Protein AF-A0A7S3ML96-F1 (afdb_monomer_lite)

Structure (mmCIF, N/CA/C/O backbone):
data_AF-A0A7S3ML96-F1
#
_entry.id   AF-A0A7S3ML96-F1
#
loop_
_atom_site.group_PDB
_atom_site.id
_atom_site.type_symbol
_atom_site.label_atom_id
_atom_site.label_alt_id
_atom_site.label_comp_id
_atom_site.label_asym_id
_atom_site.label_entity_id
_atom_site.label_seq_id
_atom_site.pdbx_PDB_ins_code
_atom_site.Cartn_x
_atom_site.Cartn_y
_atom_site.Cartn_z
_atom_site.occupancy
_atom_site.B_iso_or_equiv
_atom_site.auth_seq_id
_atom_site.auth_comp_id
_atom_site.auth_asym_id
_atom_site.auth_atom_id
_atom_site.pdbx_PDB_model_num
ATOM 1 N N . MET A 1 1 ? -3.355 -1.633 -15.445 1.00 69.62 1 MET A N 1
ATOM 2 C CA . MET A 1 1 ? -3.025 -1.873 -14.020 1.00 69.62 1 MET A CA 1
ATOM 3 C C . MET A 1 1 ? -3.759 -3.112 -13.513 1.00 69.62 1 MET A C 1
ATOM 5 O O . MET A 1 1 ? -4.975 -3.171 -13.643 1.00 69.62 1 MET A O 1
ATOM 9 N N . GLN A 1 2 ? -3.043 -4.093 -12.960 1.00 83.31 2 GLN A N 1
ATOM 10 C CA . GLN A 1 2 ? -3.629 -5.288 -12.331 1.00 83.31 2 GLN A CA 1
ATOM 11 C C . GLN A 1 2 ? -3.451 -5.198 -10.813 1.00 83.31 2 GLN A C 1
ATOM 13 O O . GLN A 1 2 ? -2.365 -4.853 -10.350 1.00 83.31 2 GLN A O 1
ATOM 18 N N . LYS A 1 3 ? -4.498 -5.512 -10.042 1.00 85.56 3 LYS A N 1
ATOM 19 C CA . LYS A 1 3 ? -4.462 -5.518 -8.573 1.00 85.56 3 LYS A CA 1
ATOM 20 C C . LYS A 1 3 ? -4.896 -6.874 -8.037 1.00 85.56 3 LYS A C 1
ATOM 22 O O . LYS A 1 3 ? -5.903 -7.418 -8.481 1.00 85.56 3 LYS A O 1
ATOM 27 N N . ILE A 1 4 ? -4.138 -7.400 -7.085 1.00 88.69 4 ILE A N 1
ATOM 28 C CA . ILE A 1 4 ? -4.460 -8.618 -6.345 1.00 88.69 4 ILE A CA 1
ATOM 29 C C . ILE A 1 4 ? -4.632 -8.224 -4.885 1.00 88.69 4 ILE A C 1
ATOM 31 O O . ILE A 1 4 ? -3.786 -7.527 -4.328 1.00 88.69 4 ILE A O 1
ATOM 35 N N . PHE A 1 5 ? -5.720 -8.678 -4.272 1.00 89.75 5 PHE A N 1
ATOM 36 C CA . PHE A 1 5 ? -6.047 -8.384 -2.885 1.00 89.75 5 PHE A CA 1
ATOM 37 C C . PHE A 1 5 ? -6.112 -9.681 -2.095 1.00 89.75 5 PHE A C 1
ATOM 39 O O . PHE A 1 5 ? -6.708 -10.661 -2.541 1.00 89.75 5 PHE A O 1
ATOM 46 N N . LEU A 1 6 ? -5.522 -9.669 -0.909 1.00 90.44 6 LEU A N 1
ATOM 47 C CA . LEU A 1 6 ? -5.611 -10.757 0.045 1.00 90.44 6 LEU A CA 1
ATOM 48 C C . LEU A 1 6 ? -5.991 -10.178 1.400 1.00 90.44 6 LEU A C 1
ATOM 50 O O . LEU A 1 6 ? -5.295 -9.316 1.934 1.00 90.44 6 LEU A O 1
ATOM 54 N N . VAL A 1 7 ? -7.079 -10.680 1.972 1.00 90.44 7 VAL A N 1
ATOM 55 C CA . VAL A 1 7 ? -7.490 -10.344 3.333 1.00 90.44 7 VAL A CA 1
ATOM 56 C C . VAL A 1 7 ? -7.256 -11.560 4.210 1.00 90.44 7 VAL A C 1
ATOM 58 O O . VAL A 1 7 ? -7.684 -12.665 3.890 1.00 90.44 7 VAL A O 1
ATOM 61 N N . THR A 1 8 ? -6.568 -11.356 5.325 1.00 90.62 8 THR A N 1
ATOM 62 C CA . THR A 1 8 ? -6.293 -12.399 6.310 1.00 90.62 8 THR A CA 1
ATOM 63 C C . THR A 1 8 ? -6.677 -11.919 7.702 1.00 90.62 8 THR A C 1
ATOM 65 O O . THR A 1 8 ? -6.533 -10.742 8.044 1.00 90.62 8 TH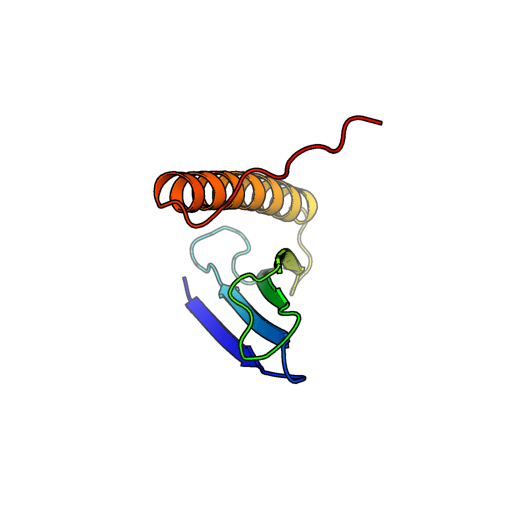R A O 1
ATOM 68 N N . ARG A 1 9 ? -7.159 -12.846 8.532 1.00 87.50 9 ARG A N 1
ATOM 69 C CA . ARG A 1 9 ? -7.458 -12.599 9.946 1.00 87.50 9 ARG A CA 1
ATOM 70 C C . ARG A 1 9 ? -6.569 -13.498 10.803 1.00 87.50 9 ARG A C 1
ATOM 72 O O . ARG A 1 9 ? -7.009 -14.559 11.230 1.00 87.50 9 ARG A O 1
ATOM 79 N N . PRO A 1 10 ? -5.295 -13.121 11.019 1.00 85.31 10 PRO A N 1
ATOM 80 C CA . PRO A 1 10 ? -4.340 -13.995 11.695 1.00 85.31 10 PRO A CA 1
ATOM 81 C C . PRO A 1 10 ? -4.689 -14.247 13.167 1.00 85.31 10 PRO A C 1
ATOM 83 O O . PRO A 1 10 ? -4.296 -15.276 13.706 1.00 85.31 10 PRO A O 1
ATOM 86 N N . LYS A 1 11 ? -5.377 -13.306 13.833 1.00 86.50 11 LYS A N 1
ATOM 87 C CA . LYS A 1 11 ? -5.815 -13.401 15.236 1.00 86.50 11 LYS A CA 1
ATOM 88 C C . LYS A 1 11 ? -7.110 -12.597 15.454 1.00 86.50 11 LYS A C 1
ATOM 90 O O . LYS A 1 11 ? -7.365 -11.667 14.681 1.00 86.50 11 LYS A O 1
ATOM 95 N N . PRO A 1 12 ? -7.893 -12.882 16.512 1.00 84.88 12 PRO A N 1
ATOM 96 C CA . PRO A 1 12 ? -8.963 -11.989 16.966 1.00 84.88 12 PRO A CA 1
ATOM 97 C C . PRO A 1 12 ? -8.440 -10.560 17.174 1.00 84.88 12 PRO A C 1
ATOM 99 O O . PRO A 1 12 ? -7.284 -10.372 17.557 1.00 84.88 12 PRO A O 1
ATOM 102 N N . GLY A 1 13 ? -9.248 -9.549 16.847 1.00 86.00 13 GLY A N 1
ATOM 103 C CA . GLY A 1 13 ? -8.823 -8.144 16.893 1.00 86.00 13 GLY A CA 1
ATOM 104 C C . GLY A 1 13 ? -7.735 -7.714 15.889 1.00 86.00 13 GLY A C 1
ATOM 105 O O . GLY A 1 13 ? -7.331 -6.554 15.918 1.00 86.00 13 GLY A O 1
ATOM 106 N N . LYS A 1 14 ? -7.256 -8.582 14.982 1.00 91.31 14 LYS A N 1
ATOM 107 C CA . LYS A 1 14 ? -6.286 -8.210 13.935 1.00 91.31 14 LYS A CA 1
ATOM 108 C C . LYS A 1 14 ? -6.763 -8.618 12.544 1.00 91.31 14 LYS A C 1
ATOM 110 O O . LYS A 1 14 ? -6.845 -9.805 12.235 1.00 91.31 14 LYS A O 1
ATOM 115 N N . LEU A 1 15 ? -6.983 -7.628 11.684 1.00 92.56 15 LEU A N 1
ATOM 116 C CA . LEU A 1 15 ? -7.221 -7.814 10.252 1.00 92.56 15 LEU A CA 1
ATOM 117 C C . LEU A 1 15 ? -6.001 -7.315 9.478 1.00 92.56 15 LEU A C 1
ATOM 119 O O . LEU A 1 15 ? -5.480 -6.237 9.764 1.00 92.56 15 LEU A O 1
ATOM 123 N N . VAL A 1 16 ? -5.536 -8.095 8.509 1.00 94.38 16 VAL A N 1
ATOM 124 C CA . VAL A 1 16 ? -4.446 -7.706 7.614 1.00 94.38 16 VAL A CA 1
ATOM 125 C C . VAL A 1 16 ? -4.949 -7.794 6.186 1.00 94.38 16 VAL A C 1
ATOM 127 O O . VAL A 1 16 ? -5.333 -8.864 5.721 1.00 94.38 16 VAL A O 1
ATOM 130 N N . TRP A 1 17 ? -4.924 -6.666 5.497 1.00 94.88 17 TRP A N 1
ATOM 131 C CA . TRP A 1 17 ? -5.219 -6.563 4.082 1.00 94.88 17 TRP A CA 1
ATOM 132 C C . TRP A 1 17 ? -3.913 -6.293 3.344 1.00 94.88 17 TRP A C 1
ATOM 134 O O . TRP A 1 17 ? -3.238 -5.302 3.603 1.00 94.88 17 TRP A O 1
ATOM 144 N N . THR A 1 18 ? -3.561 -7.164 2.407 1.00 94.44 18 THR A N 1
ATOM 145 C CA . THR A 1 18 ? -2.415 -6.999 1.513 1.00 94.44 18 THR A CA 1
ATOM 146 C C . THR A 1 18 ? -2.911 -6.763 0.094 1.00 94.44 18 THR A C 1
ATOM 148 O O . THR A 1 18 ? -3.794 -7.469 -0.390 1.00 94.44 18 THR A O 1
ATOM 151 N N . MET A 1 19 ? -2.345 -5.769 -0.578 1.00 94.50 19 MET A N 1
ATOM 152 C CA . MET A 1 19 ? -2.580 -5.491 -1.985 1.00 94.50 19 MET A CA 1
ATOM 153 C C . MET A 1 19 ? -1.256 -5.560 -2.738 1.00 94.50 19 MET A C 1
ATOM 155 O O . MET A 1 19 ? -0.262 -4.971 -2.320 1.00 94.50 19 MET A O 1
ATOM 159 N N . VAL A 1 20 ? -1.262 -6.267 -3.863 1.00 94.50 20 VAL A N 1
ATOM 160 C CA . VAL A 1 20 ? -0.164 -6.264 -4.827 1.00 94.50 20 VAL A CA 1
ATOM 161 C C . VAL A 1 20 ? -0.663 -5.610 -6.105 1.00 94.50 20 VAL A C 1
ATOM 163 O O . VAL A 1 20 ? -1.630 -6.085 -6.702 1.00 94.50 20 VAL A O 1
ATOM 166 N N . SER A 1 21 ? -0.021 -4.519 -6.516 1.00 92.44 21 SER A N 1
ATOM 167 C CA . SER A 1 21 ? -0.363 -3.787 -7.738 1.00 92.44 21 SER A CA 1
ATOM 168 C C . SER A 1 21 ? 0.759 -3.888 -8.767 1.00 92.44 21 SER A C 1
ATOM 170 O O . SER A 1 21 ? 1.930 -3.672 -8.450 1.00 92.44 21 SER A O 1
ATOM 172 N N . LYS A 1 22 ? 0.379 -4.185 -10.013 1.00 91.94 22 LYS A N 1
ATOM 173 C CA . LYS A 1 22 ? 1.258 -4.233 -11.187 1.00 91.94 22 LYS A CA 1
ATOM 174 C C . LYS A 1 22 ? 0.847 -3.167 -12.196 1.00 91.94 22 LYS A C 1
ATOM 176 O O . LYS A 1 22 ? -0.338 -3.048 -12.539 1.00 91.94 22 LYS A O 1
ATOM 181 N N . VAL A 1 23 ? 1.827 -2.419 -12.688 1.00 87.06 23 VAL A N 1
ATOM 182 C CA . VAL A 1 23 ? 1.645 -1.326 -13.649 1.00 87.06 23 VAL A CA 1
ATOM 183 C C . VAL A 1 23 ? 2.460 -1.675 -14.886 1.00 87.06 23 VAL A C 1
ATOM 185 O O . VAL A 1 23 ? 3.677 -1.712 -14.816 1.00 87.06 23 VAL A O 1
ATOM 188 N N . PHE A 1 24 ? 1.798 -2.005 -15.993 1.00 87.56 24 PHE A N 1
ATOM 189 C CA . PHE A 1 24 ? 2.466 -2.521 -17.199 1.00 87.56 24 PHE A CA 1
ATOM 190 C C . PHE A 1 24 ? 2.727 -1.435 -18.251 1.00 87.56 24 PHE A C 1
ATOM 192 O O . PHE A 1 24 ? 3.511 -1.632 -19.168 1.00 87.56 24 PHE A O 1
ATOM 199 N N . ASP A 1 25 ? 2.070 -0.290 -18.108 1.00 89.44 25 ASP A N 1
ATOM 200 C CA . ASP A 1 25 ? 2.047 0.855 -19.018 1.00 89.44 25 ASP A CA 1
ATOM 201 C C . ASP A 1 25 ? 3.111 1.917 -18.688 1.00 89.44 25 ASP A C 1
ATOM 203 O O . ASP A 1 25 ? 3.033 3.054 -19.144 1.00 89.44 25 ASP A O 1
ATOM 207 N N . VAL A 1 26 ? 4.129 1.545 -17.909 1.00 88.25 26 VAL A N 1
ATOM 208 C CA . VAL A 1 26 ? 5.233 2.424 -17.504 1.00 88.25 26 VAL A CA 1
ATOM 209 C C . VAL A 1 26 ? 6.583 1.790 -17.842 1.00 88.25 26 VAL A C 1
ATOM 211 O O . VAL A 1 26 ? 6.693 0.560 -17.893 1.00 88.25 26 VAL A O 1
ATOM 214 N N . PRO A 1 27 ? 7.644 2.595 -18.038 1.00 89.69 27 PRO A N 1
ATOM 215 C CA . PRO A 1 27 ? 8.995 2.066 -18.162 1.00 89.69 27 PRO A CA 1
ATOM 216 C C . PRO A 1 27 ? 9.330 1.150 -16.984 1.00 89.69 27 PRO A C 1
ATOM 218 O O . PRO A 1 27 ? 9.101 1.510 -15.829 1.00 89.69 27 PRO A O 1
ATOM 221 N N . TYR A 1 28 ? 9.890 -0.023 -17.283 1.00 91.56 28 TYR A N 1
ATOM 222 C CA . TYR A 1 28 ? 10.231 -1.042 -16.286 1.00 91.56 28 TYR A CA 1
ATOM 223 C C . TYR A 1 28 ? 9.028 -1.600 -15.504 1.00 91.56 28 TYR A C 1
ATOM 225 O O . TYR A 1 28 ? 9.217 -2.152 -14.425 1.00 91.56 28 TYR A O 1
ATOM 233 N N . GLY A 1 29 ? 7.802 -1.496 -16.024 1.00 90.38 29 GLY A N 1
ATOM 234 C CA . GLY A 1 29 ? 6.590 -1.972 -15.344 1.00 90.38 29 GLY A CA 1
ATOM 235 C C . GLY A 1 29 ? 6.571 -3.470 -14.995 1.00 90.38 29 GLY A C 1
ATOM 236 O O . GLY A 1 29 ? 5.890 -3.898 -14.069 1.00 90.38 29 GLY A O 1
ATOM 237 N N . ASP A 1 30 ? 7.366 -4.283 -15.692 1.00 93.44 30 ASP A N 1
ATOM 238 C CA . ASP A 1 30 ? 7.590 -5.704 -15.402 1.00 93.44 30 ASP A CA 1
ATOM 239 C C . ASP A 1 30 ? 8.777 -5.965 -14.447 1.00 93.44 30 ASP A C 1
ATOM 241 O O . ASP A 1 30 ? 9.057 -7.114 -14.100 1.00 93.44 30 ASP A O 1
ATOM 245 N N . HIS A 1 31 ? 9.498 -4.919 -14.031 1.00 94.94 31 HIS A N 1
ATOM 246 C CA . HIS A 1 31 ? 10.652 -5.009 -13.131 1.00 94.94 31 HIS A CA 1
ATOM 247 C C . HIS A 1 31 ? 10.279 -4.803 -11.666 1.00 94.94 31 HIS A C 1
ATOM 249 O O . HIS A 1 31 ? 11.120 -5.056 -10.802 1.00 94.94 31 HIS A O 1
ATOM 255 N N . PHE A 1 32 ? 9.065 -4.347 -11.358 1.00 94.38 32 PHE A N 1
ATOM 256 C CA . PHE A 1 32 ? 8.653 -4.087 -9.985 1.00 94.38 32 PHE A CA 1
ATOM 257 C C . PHE A 1 32 ? 7.158 -4.306 -9.753 1.00 94.38 32 PHE A C 1
ATOM 259 O O . PHE A 1 32 ? 6.346 -4.318 -10.672 1.00 94.38 32 PHE A O 1
ATOM 266 N N . GLU A 1 33 ? 6.807 -4.469 -8.484 1.00 95.25 33 GLU A N 1
ATOM 267 C CA . GLU A 1 33 ? 5.434 -4.559 -7.992 1.00 95.25 33 GLU A CA 1
ATOM 268 C C . GLU A 1 33 ? 5.289 -3.650 -6.770 1.00 95.25 33 GLU A C 1
ATOM 270 O O . GLU A 1 33 ? 6.223 -3.513 -5.973 1.00 95.25 33 GLU A O 1
ATOM 275 N N . HIS A 1 34 ? 4.112 -3.058 -6.587 1.00 93.44 34 HIS A N 1
ATOM 276 C CA . HIS A 1 34 ? 3.783 -2.323 -5.366 1.00 93.4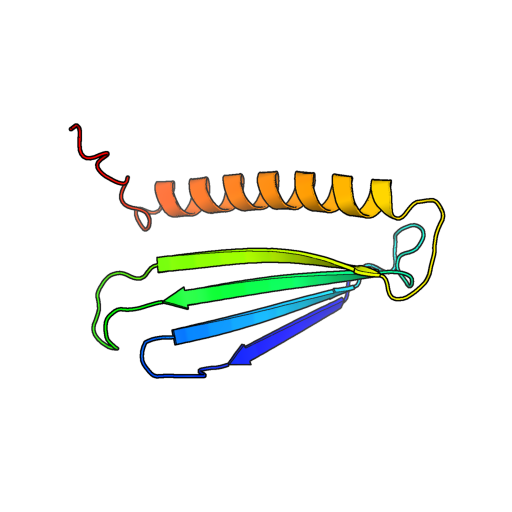4 34 HIS A CA 1
ATOM 277 C C . HIS A 1 34 ? 3.093 -3.249 -4.379 1.00 93.44 34 HIS A C 1
ATOM 279 O O . HIS A 1 34 ? 2.094 -3.882 -4.718 1.00 93.44 34 HIS A O 1
ATOM 285 N N . HIS A 1 35 ? 3.620 -3.314 -3.164 1.00 94.75 35 HIS A N 1
ATOM 286 C CA . HIS A 1 35 ? 3.063 -4.081 -2.064 1.00 94.75 35 HIS A CA 1
ATOM 287 C C . HIS A 1 35 ? 2.569 -3.130 -0.988 1.00 94.75 35 HIS A C 1
ATOM 289 O O . HIS A 1 35 ? 3.357 -2.569 -0.229 1.00 94.75 35 HIS A O 1
ATOM 295 N N . GLU A 1 36 ? 1.256 -3.031 -0.872 1.00 94.62 36 GLU A N 1
ATOM 296 C CA . GLU A 1 36 ? 0.603 -2.240 0.154 1.00 94.62 36 GLU A CA 1
ATOM 297 C C . GLU A 1 36 ? 0.020 -3.175 1.214 1.00 94.62 36 GLU A C 1
ATOM 299 O O . GLU A 1 36 ? -0.567 -4.213 0.906 1.00 94.62 36 GLU A O 1
ATOM 304 N N . THR A 1 37 ? 0.207 -2.848 2.488 1.00 95.19 37 THR A N 1
ATOM 305 C CA . THR A 1 37 ? -0.352 -3.613 3.605 1.00 95.19 37 THR A CA 1
ATOM 306 C C . THR A 1 37 ? -1.058 -2.677 4.568 1.00 95.19 37 THR A C 1
ATOM 308 O O . THR A 1 37 ? -0.477 -1.706 5.045 1.00 95.19 37 THR A O 1
ATOM 311 N N . TRP A 1 38 ? -2.308 -3.007 4.871 1.00 94.94 38 TRP A N 1
ATOM 312 C CA . TRP A 1 38 ? -3.163 -2.329 5.831 1.00 94.94 38 TRP A CA 1
ATOM 313 C C . TRP A 1 38 ? -3.418 -3.280 6.987 1.00 94.94 38 TRP A C 1
ATOM 315 O O . TRP A 1 38 ? -3.922 -4.389 6.811 1.00 94.94 38 TRP A O 1
ATOM 325 N N . VAL A 1 39 ? -3.059 -2.854 8.187 1.00 94.88 39 VAL A N 1
ATOM 326 C CA . VAL A 1 39 ? -3.254 -3.619 9.411 1.00 94.88 39 VAL A CA 1
ATOM 327 C C . VAL A 1 39 ? -4.251 -2.874 10.274 1.00 94.88 39 VAL A C 1
ATOM 329 O O . VAL A 1 39 ? -3.956 -1.785 10.765 1.00 94.88 39 VAL A O 1
ATOM 332 N N . VAL A 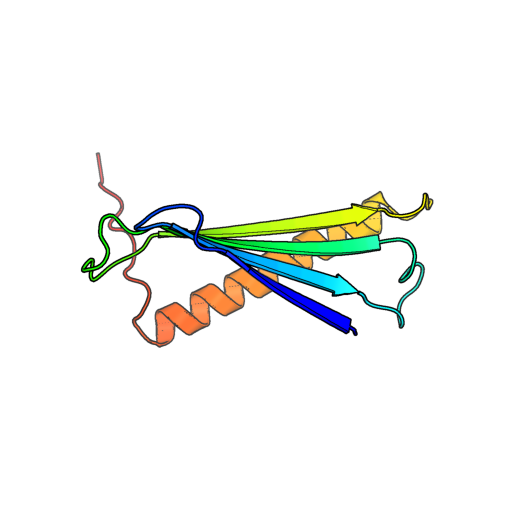1 40 ? -5.414 -3.480 10.481 1.00 92.56 40 VAL A N 1
ATOM 333 C CA . VAL A 1 40 ? -6.411 -3.005 11.438 1.00 92.56 40 VAL A CA 1
ATOM 334 C C . VAL A 1 40 ? -6.196 -3.755 12.743 1.00 92.56 40 VAL A C 1
ATOM 336 O O . VAL A 1 40 ? -6.241 -4.987 12.784 1.00 92.56 40 VAL A O 1
ATOM 339 N N . LEU A 1 41 ? -5.942 -3.003 13.806 1.00 92.31 41 LEU A N 1
ATOM 340 C CA . LEU A 1 41 ? -5.765 -3.498 15.162 1.00 92.31 41 LEU A CA 1
ATOM 341 C C . LEU A 1 41 ? -6.908 -2.978 16.025 1.00 92.31 41 LEU A C 1
ATOM 343 O O . LEU A 1 41 ? -7.144 -1.775 16.103 1.00 92.31 41 LEU A O 1
ATOM 347 N N . SER A 1 42 ? -7.597 -3.888 16.689 1.00 90.19 42 SER A N 1
ATOM 348 C CA . SER A 1 42 ? -8.680 -3.605 17.616 1.00 90.19 42 SER A CA 1
ATOM 349 C C . SER A 1 42 ? -8.371 -4.245 18.964 1.00 90.19 42 SER A C 1
ATOM 351 O O . SER A 1 42 ? -7.795 -5.332 19.015 1.00 90.19 42 SER A O 1
ATOM 353 N N . SER A 1 43 ? -8.754 -3.589 20.059 1.00 84.12 43 SER A N 1
ATOM 354 C CA . SER A 1 43 ? -8.599 -4.149 21.409 1.00 84.12 43 SER A CA 1
ATOM 355 C C . SER A 1 43 ? -9.534 -5.334 21.665 1.00 84.12 43 SER A C 1
ATOM 357 O O . SER A 1 43 ? -9.232 -6.185 22.494 1.00 84.12 43 SER A O 1
ATOM 359 N N . SER A 1 44 ? -10.668 -5.393 20.962 1.00 81.62 44 SER A N 1
ATOM 360 C CA . SER A 1 44 ? -11.637 -6.491 21.012 1.00 81.62 44 SER A CA 1
ATOM 361 C C . SER A 1 44 ? -12.496 -6.522 19.744 1.00 81.62 44 SER A C 1
ATOM 363 O O . SER A 1 44 ? -12.509 -5.570 18.962 1.00 81.62 44 SER A O 1
ATOM 365 N N . ASP A 1 45 ? -13.260 -7.596 19.550 1.00 74.94 45 ASP A N 1
ATOM 366 C CA . ASP A 1 45 ? -14.203 -7.716 18.426 1.00 74.94 45 ASP A CA 1
ATOM 367 C C . ASP A 1 45 ? -15.414 -6.766 18.546 1.00 74.94 45 ASP A C 1
ATOM 369 O O . ASP A 1 45 ? -16.111 -6.526 17.566 1.00 74.94 45 ASP A O 1
ATOM 373 N N . THR A 1 46 ? -15.635 -6.175 19.724 1.00 81.75 46 THR A N 1
ATOM 374 C CA . THR A 1 46 ? -16.703 -5.197 20.000 1.00 81.75 46 THR A CA 1
ATOM 375 C C . THR A 1 46 ? -16.196 -3.760 20.108 1.00 81.75 46 THR A C 1
ATOM 377 O O . THR A 1 46 ? -16.966 -2.855 20.434 1.00 81.75 46 THR A O 1
ATOM 380 N N . ALA A 1 47 ? -14.900 -3.519 19.887 1.00 82.44 47 ALA A N 1
ATOM 381 C CA . ALA A 1 47 ? -14.344 -2.192 20.087 1.00 82.44 47 ALA A CA 1
ATOM 382 C C . ALA A 1 47 ? -14.906 -1.198 19.060 1.00 82.44 47 ALA A C 1
ATOM 384 O O . ALA A 1 47 ? -14.916 -1.443 17.857 1.00 82.44 47 ALA A O 1
ATOM 385 N N . LEU A 1 48 ? -15.303 -0.021 19.545 1.00 84.00 48 LEU A N 1
ATOM 386 C CA . LEU A 1 48 ? -15.818 1.075 18.715 1.00 84.00 48 LEU A CA 1
ATOM 387 C C . LEU A 1 48 ? -14.707 1.882 18.020 1.00 84.00 48 LEU A C 1
ATOM 389 O O . LEU A 1 48 ? -14.986 2.841 17.304 1.00 84.00 48 LEU A O 1
ATOM 393 N N . LYS A 1 49 ? -13.439 1.550 18.282 1.00 84.75 49 LYS A N 1
ATOM 394 C CA . LYS A 1 49 ? -12.262 2.219 17.725 1.00 84.75 49 LYS A CA 1
ATOM 395 C C . LYS A 1 49 ? -11.215 1.183 17.356 1.00 84.75 49 LYS A C 1
ATOM 397 O O . LYS A 1 49 ? -11.046 0.190 18.057 1.00 84.75 49 LYS A O 1
ATOM 402 N N . CYS A 1 50 ? -10.467 1.472 16.302 1.00 88.88 50 CYS A N 1
ATOM 403 C CA . CYS A 1 50 ? -9.330 0.673 15.879 1.00 88.88 50 CYS A CA 1
ATOM 404 C C . CYS A 1 50 ? -8.124 1.570 15.591 1.00 88.88 50 CYS A C 1
ATOM 406 O O . CYS A 1 50 ? -8.247 2.782 15.406 1.00 88.88 50 CYS A O 1
ATOM 408 N N . ILE A 1 51 ? -6.950 0.954 15.564 1.00 89.88 51 ILE A N 1
ATOM 409 C CA . ILE A 1 51 ? -5.729 1.540 15.032 1.00 89.88 51 ILE A CA 1
ATOM 410 C C . ILE A 1 51 ? -5.549 0.969 13.637 1.00 89.88 51 ILE A C 1
ATOM 412 O O . ILE A 1 51 ? -5.493 -0.248 13.461 1.00 89.88 51 ILE A O 1
ATOM 416 N N . LEU A 1 52 ? -5.404 1.850 12.659 1.00 91.06 52 LEU A N 1
ATOM 417 C CA . LEU A 1 52 ? -5.001 1.470 11.321 1.00 91.06 52 LEU A CA 1
ATOM 418 C C . LEU A 1 52 ? -3.518 1.792 11.128 1.00 91.06 52 LEU A C 1
ATOM 420 O O . LEU A 1 52 ? -3.078 2.909 11.394 1.00 91.06 52 LEU A O 1
ATOM 424 N N . ARG A 1 53 ? -2.753 0.815 10.643 1.00 91.38 53 ARG A N 1
ATOM 425 C CA . ARG A 1 53 ? -1.376 1.009 10.182 1.00 91.38 53 ARG A CA 1
ATOM 426 C C . ARG A 1 53 ? -1.291 0.663 8.711 1.00 91.38 53 ARG A C 1
ATOM 428 O O . ARG A 1 53 ? -1.759 -0.399 8.311 1.00 91.38 53 ARG A O 1
ATOM 435 N N . THR A 1 54 ? -0.665 1.530 7.935 1.00 91.81 54 THR A N 1
ATOM 436 C CA . THR A 1 54 ? -0.414 1.304 6.516 1.00 91.81 54 THR A CA 1
ATOM 437 C C . THR A 1 54 ? 1.085 1.245 6.267 1.00 91.81 54 THR A C 1
ATOM 439 O O . THR A 1 54 ? 1.882 1.882 6.959 1.00 91.81 54 THR A O 1
ATOM 442 N N . SER A 1 55 ? 1.480 0.430 5.302 1.00 92.19 55 SER A N 1
ATOM 443 C CA . SER A 1 55 ? 2.853 0.348 4.824 1.00 92.19 55 SER A CA 1
ATOM 444 C C . SER A 1 55 ? 2.834 0.074 3.332 1.00 92.19 55 SER A C 1
ATOM 446 O O . SER A 1 55 ? 2.139 -0.849 2.906 1.00 92.19 55 SER A O 1
ATOM 448 N N . ASP A 1 56 ? 3.628 0.817 2.576 1.00 92.62 56 ASP A N 1
ATOM 449 C CA . ASP A 1 56 ? 3.884 0.556 1.164 1.00 92.62 56 ASP A CA 1
ATOM 450 C C . ASP A 1 56 ? 5.342 0.148 0.954 1.00 92.62 56 ASP A C 1
ATOM 452 O O . ASP A 1 56 ? 6.256 0.611 1.648 1.00 92.62 56 ASP A O 1
ATOM 456 N N . ARG A 1 57 ? 5.554 -0.757 0.003 1.00 93.44 57 ARG A N 1
ATOM 457 C CA . ARG A 1 57 ? 6.874 -1.195 -0.425 1.00 93.44 57 ARG A CA 1
ATOM 458 C C . ARG A 1 57 ? 6.868 -1.507 -1.912 1.00 93.44 57 ARG A C 1
ATOM 460 O O . ARG A 1 57 ? 6.155 -2.393 -2.369 1.00 93.44 57 ARG A O 1
ATOM 467 N N . VAL A 1 58 ? 7.815 -0.919 -2.634 1.00 94.81 58 VAL A N 1
ATOM 468 C CA . VAL A 1 58 ? 8.182 -1.385 -3.975 1.00 94.81 58 VAL A CA 1
ATOM 469 C C . VAL A 1 58 ? 9.036 -2.649 -3.860 1.00 94.81 58 VAL A C 1
ATOM 471 O O . VAL A 1 58 ? 10.089 -2.653 -3.207 1.00 94.81 58 VAL A O 1
ATOM 474 N N . LYS A 1 59 ? 8.611 -3.736 -4.496 1.00 94.88 59 LYS A N 1
ATOM 475 C CA . LYS A 1 59 ? 9.394 -4.964 -4.641 1.00 94.88 59 LYS A CA 1
ATOM 476 C C . LYS A 1 59 ? 9.974 -5.011 -6.049 1.00 94.88 59 LYS A C 1
ATOM 478 O O . LYS A 1 59 ? 9.221 -5.070 -7.011 1.00 94.88 59 LYS A O 1
ATOM 483 N N . MET A 1 60 ? 11.299 -5.021 -6.162 1.00 95.38 60 MET A N 1
ATOM 484 C CA . MET A 1 60 ? 11.962 -5.233 -7.449 1.00 95.38 60 MET A CA 1
ATOM 485 C C . MET A 1 60 ? 11.962 -6.725 -7.777 1.00 95.38 60 MET A C 1
ATOM 487 O O . MET A 1 60 ? 12.360 -7.548 -6.951 1.00 95.38 60 MET A O 1
ATOM 491 N N . LEU A 1 61 ? 11.490 -7.059 -8.971 1.00 94.94 61 LEU A N 1
ATOM 492 C CA . LEU A 1 61 ? 11.533 -8.392 -9.565 1.00 94.94 61 LEU A CA 1
ATOM 493 C C . LEU A 1 61 ? 12.781 -8.581 -10.436 1.00 94.94 61 LEU A C 1
ATOM 495 O O . LEU A 1 61 ? 13.279 -9.696 -10.562 1.00 94.94 61 LEU A O 1
ATOM 499 N N . LYS A 1 62 ? 13.268 -7.492 -11.042 1.00 94.94 62 LYS A N 1
ATOM 500 C CA . LYS A 1 62 ? 14.437 -7.449 -11.929 1.00 94.94 62 LYS A CA 1
ATOM 501 C C . LYS A 1 62 ? 15.287 -6.221 -11.602 1.00 94.94 62 LYS A C 1
ATOM 503 O O . LYS A 1 62 ? 14.770 -5.229 -11.087 1.00 94.94 62 LYS A O 1
ATOM 508 N N . SER A 1 63 ? 16.580 -6.277 -11.912 1.00 93.62 63 SER A N 1
ATOM 509 C CA . SER A 1 63 ? 17.490 -5.142 -11.740 1.00 93.62 63 SER A CA 1
ATOM 510 C C . SER A 1 63 ? 17.245 -4.060 -12.797 1.00 93.62 63 SER A C 1
ATOM 512 O O . SER A 1 63 ? 16.903 -4.346 -13.940 1.00 93.62 63 SER A O 1
ATOM 514 N N . THR A 1 64 ? 17.424 -2.796 -12.420 1.00 93.19 64 THR A N 1
ATOM 515 C CA . THR A 1 64 ? 17.377 -1.650 -13.340 1.00 93.19 64 THR A CA 1
ATOM 516 C C . THR A 1 64 ? 18.188 -0.494 -12.766 1.00 93.19 64 THR A C 1
ATOM 518 O O . THR A 1 64 ? 18.210 -0.284 -11.553 1.00 93.19 64 THR A O 1
ATOM 521 N N . PHE A 1 65 ? 18.815 0.304 -13.634 1.00 93.88 65 PHE A N 1
ATOM 522 C CA . PHE A 1 65 ? 19.523 1.528 -13.239 1.00 93.88 65 PHE A 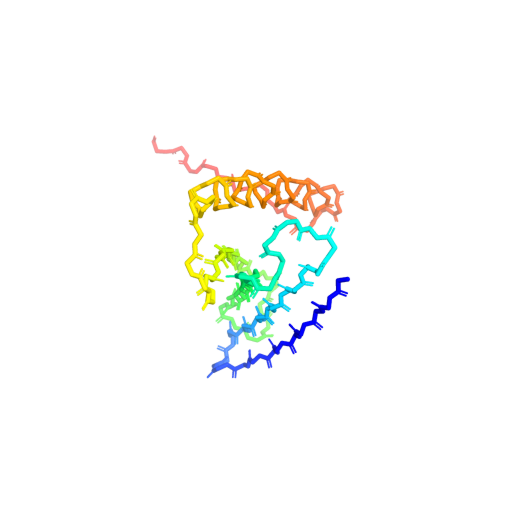CA 1
ATOM 523 C C . PHE A 1 65 ? 18.600 2.572 -12.586 1.00 93.88 65 PHE A C 1
ATOM 525 O O . PHE A 1 65 ? 19.072 3.476 -11.899 1.00 93.88 65 PHE A O 1
ATOM 532 N N . PHE A 1 66 ? 17.282 2.445 -12.767 1.00 93.94 66 PHE A N 1
ATOM 533 C CA . PHE A 1 66 ? 16.288 3.386 -12.253 1.00 93.94 66 PHE A CA 1
ATOM 534 C C . PHE A 1 66 ? 15.668 2.977 -10.910 1.00 93.94 66 PHE A C 1
ATOM 536 O O . PHE A 1 66 ? 14.748 3.655 -10.452 1.00 93.94 66 PHE A O 1
ATOM 543 N N . GLU A 1 67 ? 16.160 1.925 -10.245 1.00 94.75 67 GLU A N 1
ATOM 544 C CA . GLU A 1 67 ? 15.567 1.409 -9.000 1.00 94.75 67 GLU A CA 1
ATOM 545 C C . GLU A 1 67 ? 15.370 2.503 -7.937 1.00 94.75 67 GLU A C 1
ATOM 547 O O . GLU A 1 67 ? 14.268 2.669 -7.410 1.00 94.75 67 GLU A O 1
ATOM 552 N N . ASN A 1 68 ? 16.404 3.304 -7.664 1.00 95.25 68 ASN A N 1
ATOM 553 C CA . ASN A 1 68 ? 16.332 4.376 -6.666 1.00 95.25 68 ASN A CA 1
ATOM 554 C C . ASN A 1 68 ? 15.253 5.412 -7.006 1.00 95.25 68 ASN A C 1
ATOM 556 O O . ASN A 1 68 ? 14.523 5.870 -6.126 1.00 95.25 68 ASN A O 1
ATOM 560 N N . ARG A 1 69 ? 15.116 5.750 -8.293 1.00 94.56 69 ARG A N 1
ATOM 561 C CA . ARG A 1 69 ? 14.114 6.708 -8.769 1.00 94.56 69 ARG A CA 1
ATOM 562 C C . ARG A 1 69 ? 12.703 6.142 -8.641 1.00 94.56 69 ARG A C 1
ATOM 564 O O . ARG A 1 69 ? 11.827 6.854 -8.158 1.00 94.56 69 ARG A O 1
ATOM 571 N N . ILE A 1 70 ? 12.501 4.878 -9.023 1.00 93.38 70 ILE A N 1
ATOM 572 C CA . ILE A 1 70 ? 11.215 4.177 -8.890 1.00 93.38 70 ILE A CA 1
ATOM 573 C C . ILE A 1 70 ? 10.789 4.164 -7.417 1.00 93.38 70 ILE A C 1
ATOM 575 O O . ILE A 1 70 ? 9.677 4.576 -7.092 1.00 93.38 70 ILE A O 1
ATOM 579 N N . ARG A 1 71 ? 11.691 3.773 -6.506 1.00 93.88 71 ARG A N 1
ATOM 580 C CA . ARG A 1 71 ? 11.418 3.730 -5.061 1.00 93.88 71 ARG A CA 1
ATOM 581 C C . ARG A 1 71 ? 11.103 5.104 -4.469 1.00 93.88 71 ARG A C 1
ATOM 583 O O . ARG A 1 71 ? 10.153 5.212 -3.700 1.00 93.88 71 ARG A O 1
ATOM 590 N N . SER A 1 72 ? 11.879 6.137 -4.813 1.00 93.75 72 SER A N 1
ATOM 591 C CA . SER A 1 72 ? 11.664 7.497 -4.292 1.00 93.75 72 SER A CA 1
ATOM 592 C C . SER A 1 72 ? 10.313 8.053 -4.725 1.00 93.75 72 SER A C 1
ATOM 594 O O . SER A 1 72 ? 9.540 8.502 -3.883 1.00 93.75 72 SER A O 1
ATOM 596 N N . ARG A 1 73 ? 9.994 7.952 -6.022 1.00 92.44 73 ARG A N 1
ATOM 597 C CA . ARG A 1 73 ? 8.719 8.439 -6.563 1.00 92.44 73 ARG A CA 1
ATOM 598 C C . ARG A 1 73 ? 7.525 7.694 -5.985 1.00 92.44 73 ARG A C 1
ATOM 600 O O . ARG A 1 73 ? 6.599 8.334 -5.509 1.00 92.44 73 ARG A O 1
ATOM 607 N N . SER A 1 74 ? 7.605 6.368 -5.905 1.00 91.06 74 SER A N 1
ATOM 608 C CA . SER A 1 74 ? 6.544 5.556 -5.292 1.00 91.06 74 SER A CA 1
ATOM 609 C C . SER A 1 74 ? 6.283 5.956 -3.838 1.00 91.06 74 SER A C 1
ATOM 611 O O . SER A 1 74 ? 5.137 6.038 -3.408 1.00 91.06 74 SER A O 1
ATOM 613 N N . LYS A 1 75 ? 7.345 6.251 -3.075 1.00 92.38 75 LYS A N 1
ATOM 614 C CA . LYS A 1 75 ? 7.226 6.715 -1.690 1.00 92.38 75 LYS A CA 1
ATOM 615 C C . LYS A 1 75 ? 6.556 8.089 -1.601 1.00 92.38 75 LYS A C 1
ATOM 617 O O . LYS A 1 75 ? 5.698 8.276 -0.744 1.00 92.38 75 LYS A O 1
ATOM 622 N N . GLU A 1 76 ? 6.960 9.043 -2.440 1.00 93.44 76 GLU A N 1
ATOM 623 C CA . GLU A 1 76 ? 6.352 10.381 -2.504 1.00 93.44 76 GLU A CA 1
ATOM 624 C C . GLU A 1 76 ? 4.855 10.288 -2.827 1.00 93.44 76 GLU A C 1
ATOM 626 O O . GLU A 1 76 ? 4.030 10.828 -2.090 1.00 93.44 76 GLU A O 1
ATOM 631 N N . GLU A 1 77 ? 4.508 9.524 -3.864 1.00 91.31 77 GLU A N 1
ATOM 632 C CA . GLU A 1 77 ? 3.127 9.293 -4.291 1.00 91.31 77 GLU A CA 1
ATOM 633 C C . GLU A 1 77 ? 2.298 8.617 -3.196 1.00 91.31 77 GLU A C 1
ATOM 635 O O . GLU A 1 77 ? 1.166 9.025 -2.939 1.00 91.31 77 GLU A O 1
ATOM 640 N N . PHE A 1 78 ? 2.861 7.624 -2.498 1.00 90.88 78 PHE A N 1
ATOM 641 C CA . PHE A 1 78 ? 2.176 6.961 -1.391 1.00 90.88 78 PHE A CA 1
ATOM 642 C C . PHE A 1 78 ? 1.913 7.911 -0.216 1.00 90.88 78 PHE A C 1
ATOM 644 O O . PHE A 1 78 ? 0.825 7.886 0.358 1.00 90.88 78 PHE A O 1
ATOM 651 N N . ILE A 1 79 ? 2.876 8.768 0.140 1.00 91.81 79 ILE A N 1
ATOM 652 C CA . ILE A 1 79 ? 2.700 9.762 1.210 1.00 91.81 79 ILE A CA 1
ATOM 653 C C . ILE A 1 79 ? 1.586 10.747 0.842 1.00 91.81 79 ILE A C 1
ATOM 655 O O . ILE A 1 79 ? 0.720 11.025 1.672 1.00 91.81 79 ILE A O 1
ATOM 659 N N . GLU A 1 80 ? 1.577 11.247 -0.394 1.00 94.44 80 GLU A N 1
ATOM 660 C CA . GLU A 1 80 ? 0.542 12.165 -0.872 1.00 94.44 80 GLU A CA 1
ATOM 661 C C . GLU A 1 80 ? -0.839 11.493 -0.907 1.00 94.44 80 GLU A C 1
ATOM 663 O O . GLU A 1 80 ? -1.825 12.050 -0.415 1.00 94.44 80 GLU A O 1
ATOM 668 N N . TYR A 1 81 ? -0.912 10.272 -1.439 1.00 92.25 81 TYR A N 1
ATOM 669 C CA . TYR A 1 81 ? -2.122 9.455 -1.447 1.00 92.25 81 TYR A CA 1
ATOM 670 C C . TYR A 1 81 ? -2.656 9.229 -0.028 1.00 92.25 81 TYR A C 1
ATOM 672 O O . TYR A 1 81 ? -3.843 9.444 0.230 1.00 92.25 81 TYR A O 1
ATOM 680 N N . PHE A 1 82 ? -1.785 8.855 0.911 1.00 91.25 82 PHE A N 1
ATOM 681 C CA . PHE A 1 82 ? -2.177 8.618 2.293 1.00 91.25 82 PHE A CA 1
ATOM 682 C C . PHE A 1 82 ? -2.639 9.906 2.984 1.00 91.25 82 PHE A C 1
ATOM 684 O O . PHE A 1 82 ? -3.638 9.882 3.698 1.00 91.25 82 PHE A O 1
ATOM 691 N N . ALA A 1 83 ? -1.987 11.045 2.734 1.00 92.31 83 ALA A N 1
ATOM 692 C CA . ALA A 1 83 ? -2.425 12.338 3.259 1.00 92.31 83 ALA A CA 1
ATOM 693 C C . ALA A 1 83 ? -3.835 12.710 2.765 1.00 92.31 83 ALA A C 1
ATOM 695 O O . ALA A 1 83 ? -4.683 13.102 3.569 1.00 92.31 83 ALA A O 1
ATOM 696 N N . LYS A 1 84 ? -4.120 12.513 1.469 1.00 94.38 84 LYS A N 1
ATOM 697 C CA . LYS A 1 84 ? -5.465 12.708 0.895 1.00 94.38 84 LYS A CA 1
ATOM 698 C C . LYS A 1 84 ? -6.489 11.763 1.520 1.00 94.38 84 LYS A C 1
ATOM 700 O O . LYS A 1 84 ? -7.599 12.182 1.841 1.00 94.38 84 LYS A O 1
ATOM 705 N N . TRP A 1 85 ? -6.112 10.503 1.734 1.00 91.94 85 TRP A N 1
ATOM 706 C CA . TRP A 1 85 ? -6.971 9.529 2.401 1.00 91.94 85 TRP A CA 1
ATOM 707 C C . TRP A 1 85 ? -7.292 9.951 3.843 1.00 91.94 85 TRP A C 1
ATOM 709 O O . TRP A 1 85 ? -8.462 9.950 4.222 1.00 91.94 85 TRP A O 1
ATOM 719 N N . VAL A 1 86 ? -6.288 10.391 4.616 1.00 91.50 86 VAL A N 1
ATOM 720 C CA . VAL A 1 86 ? -6.461 10.909 5.986 1.00 91.50 86 VAL A CA 1
ATOM 721 C C . VAL A 1 86 ? -7.379 12.134 6.013 1.00 91.50 86 VAL A C 1
ATOM 723 O O . VAL A 1 86 ? -8.263 12.210 6.869 1.00 91.50 86 VAL A O 1
ATOM 726 N N . ALA A 1 87 ? -7.215 13.074 5.080 1.00 92.00 87 ALA A N 1
ATOM 727 C CA . ALA A 1 87 ? -8.098 14.234 4.968 1.00 92.00 87 ALA A CA 1
ATOM 728 C C . ALA A 1 87 ? -9.556 13.799 4.739 1.00 92.00 87 ALA A C 1
ATOM 730 O O . ALA A 1 87 ? -10.436 14.162 5.519 1.00 92.00 87 ALA A O 1
ATOM 731 N N . ALA A 1 88 ? -9.793 12.910 3.770 1.00 92.44 88 ALA A N 1
ATOM 732 C CA . ALA A 1 88 ? -11.129 12.420 3.440 1.00 92.44 88 ALA A CA 1
ATOM 733 C C . ALA A 1 88 ? -11.814 11.677 4.604 1.00 92.44 88 ALA A C 1
ATOM 735 O O . ALA A 1 88 ? -13.018 11.829 4.820 1.00 92.44 88 ALA A O 1
ATOM 736 N N . ILE A 1 89 ? -11.083 10.871 5.384 1.00 90.88 89 ILE A N 1
ATOM 737 C CA . ILE A 1 89 ? -11.671 10.204 6.562 1.00 90.88 89 ILE A CA 1
ATOM 738 C C . ILE A 1 89 ? -11.905 11.166 7.731 1.00 90.88 89 ILE A C 1
ATOM 740 O O . ILE A 1 89 ? -12.800 10.927 8.544 1.00 90.88 89 ILE A O 1
ATOM 744 N N . THR A 1 90 ? -11.118 12.240 7.818 1.00 90.00 90 THR A N 1
ATOM 745 C CA . THR A 1 90 ? -11.272 13.278 8.843 1.00 90.00 90 THR A CA 1
ATOM 746 C C . THR A 1 90 ? -12.519 14.107 8.562 1.00 90.00 90 THR A C 1
ATOM 748 O O . THR A 1 90 ? -13.337 14.282 9.461 1.00 90.00 90 THR A O 1
ATOM 751 N N . GLU A 1 91 ? -12.728 14.523 7.310 1.00 91.25 91 GLU A N 1
ATOM 752 C CA . GLU A 1 91 ? -13.945 15.219 6.862 1.00 91.25 91 GLU A CA 1
ATOM 753 C C . GLU A 1 91 ? -15.215 14.404 7.133 1.00 91.25 91 GLU A C 1
ATOM 755 O O . GLU A 1 91 ? -16.247 14.948 7.515 1.00 91.25 91 GLU A O 1
ATOM 760 N N . ARG A 1 92 ? -15.131 13.076 7.004 1.00 89.88 92 ARG A N 1
ATOM 761 C CA . ARG A 1 92 ? -16.238 12.154 7.302 1.00 89.88 92 ARG A CA 1
ATOM 762 C C . ARG A 1 92 ? -16.418 11.853 8.796 1.00 89.88 92 ARG A C 1
ATOM 764 O O . ARG A 1 92 ? -17.298 11.077 9.156 1.00 89.88 92 ARG A O 1
ATOM 771 N N . GLY A 1 93 ? -15.585 12.420 9.670 1.00 85.31 93 GLY A N 1
ATOM 772 C CA . GLY A 1 93 ? -15.678 12.248 11.122 1.00 85.31 93 GLY A CA 1
ATOM 773 C C . GLY A 1 93 ? -15.210 10.886 11.650 1.00 85.31 93 GLY A C 1
ATOM 774 O O . GLY A 1 93 ? -15.449 10.573 12.818 1.00 85.31 93 GLY A O 1
ATOM 775 N N . TYR A 1 94 ? -14.531 10.071 10.833 1.00 84.00 94 TYR A N 1
ATOM 776 C CA . TYR A 1 94 ? -14.021 8.758 11.253 1.00 84.00 94 TYR A CA 1
ATOM 777 C C . TYR A 1 94 ? -12.691 8.843 12.009 1.00 84.00 94 TYR A C 1
ATOM 779 O O . TYR A 1 94 ? -12.353 7.931 12.765 1.00 84.00 94 TYR A O 1
ATOM 787 N N . LEU A 1 95 ? -11.943 9.938 11.840 1.00 81.94 95 LEU A N 1
ATOM 788 C CA . LEU A 1 95 ? -10.708 10.192 12.573 1.00 81.94 95 LEU A CA 1
ATOM 789 C C . LEU A 1 95 ? -10.964 11.211 13.689 1.00 81.94 95 LEU A C 1
ATOM 791 O O . LEU A 1 95 ? -11.318 12.357 13.424 1.00 81.94 95 LEU A O 1
ATOM 795 N N . LYS A 1 96 ? -10.762 10.819 14.952 1.00 71.38 96 LYS A N 1
ATOM 796 C CA . LYS A 1 96 ? -10.695 11.793 16.051 1.00 71.38 96 LYS A CA 1
ATOM 797 C C . LYS A 1 96 ? -9.261 12.319 16.144 1.00 71.38 96 LYS A C 1
ATOM 799 O O . LYS A 1 96 ? -8.348 11.492 16.186 1.00 71.38 96 LYS A O 1
ATOM 804 N N . PRO A 1 97 ? -9.038 13.644 16.209 1.00 62.06 97 PRO A N 1
ATOM 805 C CA . PRO A 1 97 ? -7.704 14.175 16.440 1.00 62.06 97 PRO A CA 1
ATOM 806 C C . PRO A 1 97 ? -7.161 13.603 17.752 1.00 62.06 97 PRO A C 1
ATOM 808 O O . PRO A 1 97 ? -7.849 13.604 18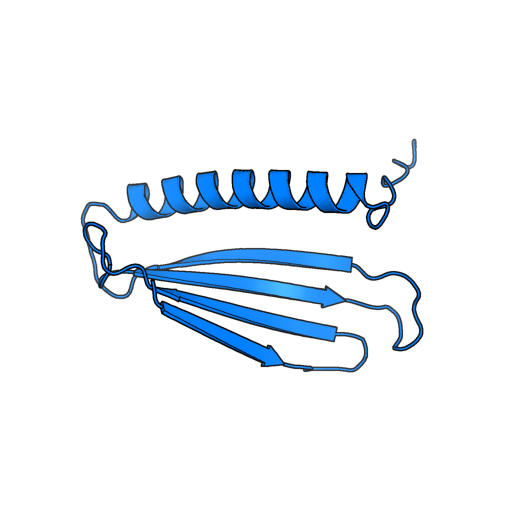.778 1.00 62.06 97 PRO A O 1
ATOM 811 N N . SER A 1 98 ? -5.939 13.072 17.704 1.00 55.94 98 SER A N 1
ATOM 812 C CA . SER A 1 98 ? -5.211 12.682 18.908 1.00 55.94 98 SER A CA 1
ATOM 813 C C . SER A 1 98 ? -5.088 13.924 19.786 1.00 55.94 98 SER A C 1
ATOM 815 O O . SER A 1 98 ? -4.495 14.920 19.364 1.00 55.94 98 SER A O 1
ATOM 817 N N . LYS A 1 99 ? -5.676 13.897 20.989 1.00 44.19 99 LYS A N 1
ATOM 818 C CA . LYS A 1 99 ? -5.319 14.876 22.013 1.00 44.19 99 LYS A CA 1
ATOM 819 C C . LYS A 1 99 ? -3.836 14.646 22.278 1.00 44.19 99 LYS A C 1
ATOM 821 O O . LYS A 1 99 ? -3.482 13.620 22.847 1.00 44.19 99 LYS A O 1
ATOM 826 N N . LYS A 1 100 ? -2.972 15.555 21.820 1.00 45.09 100 LYS A N 1
ATOM 8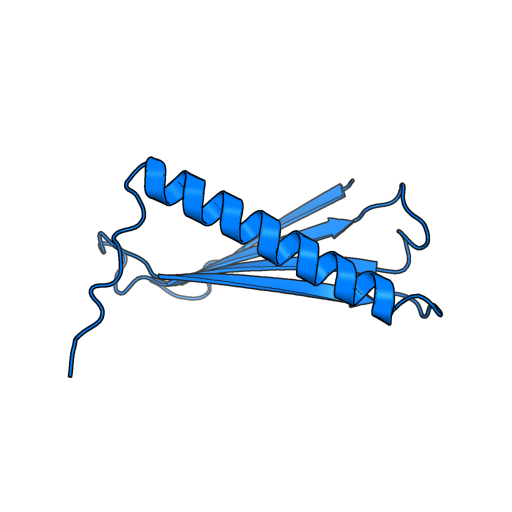27 C CA . LYS A 1 100 ? -1.599 15.603 22.316 1.00 45.09 100 LYS A CA 1
ATOM 828 C C . LYS A 1 100 ? -1.719 15.819 23.822 1.00 45.09 100 LYS A C 1
ATOM 830 O O . LYS A 1 100 ? -2.184 16.876 24.240 1.00 45.09 100 LYS A O 1
ATOM 835 N N . GLU A 1 101 ? -1.399 14.797 24.606 1.00 43.38 101 GLU A N 1
ATOM 836 C CA . GLU A 1 101 ? -1.168 14.954 26.036 1.00 43.38 101 GLU A CA 1
ATOM 837 C C . GLU A 1 101 ? -0.009 15.944 26.166 1.00 43.38 101 GLU A C 1
ATOM 839 O O . GLU A 1 101 ? 1.124 15.653 25.788 1.00 43.38 101 GLU A O 1
ATOM 844 N N . GLN A 1 102 ? -0.340 17.172 26.563 1.00 34.62 102 GLN A N 1
ATOM 845 C CA . GLN A 1 102 ? 0.632 18.143 27.037 1.00 34.62 102 GLN A CA 1
ATOM 846 C C . GLN A 1 102 ? 1.148 17.592 28.372 1.00 34.62 102 GLN A C 1
ATOM 848 O O . GLN A 1 102 ? 0.387 17.543 29.339 1.00 34.62 102 GLN A O 1
ATOM 853 N N . GLN A 1 103 ? 2.386 17.098 28.378 1.00 32.91 103 GLN A N 1
ATOM 854 C CA . GLN A 1 103 ? 3.215 17.006 29.581 1.00 32.91 103 GLN A CA 1
ATOM 855 C C . GLN A 1 103 ? 4.064 18.266 29.669 1.00 32.91 103 GLN A C 1
ATOM 857 O O . GLN A 1 103 ? 4.553 18.703 28.600 1.00 32.91 103 GLN A O 1
#

pLDDT: mean 87.41, std 12.54, range [32.91, 95.38]

Organism: NCBI:txid182087

Radius of gyration: 16.9 Å; chains: 1; bounding box: 36×32×49 Å

Sequence (103 aa):
MQKIFLVTRPKPGKLVWTMVSKVFDVPYGDHFEHHETWVVLSSSDTALKCILRTSDRVKMLKSTFFENRIRSRSKEEFIEYFAKWVAAITERGYLKPSKKEQQ

Secondary structure (DSSP, 8-state):
-EEEEEEEEEETTEEEEEEEEE--SSTTTTSEEEEEEEEEEESSTT-S-EEEEEEEEEEESS--TTHHHHHHHHHHHHHHHHHHHHHHHHHTT-PPPP-----

Foldseek 3Di:
DDKDWDWDDPDFQKIKIWMKDADPPDVCSVQKIKIKIWIWGDPGPPGPDTDIDIDIDIDTPHDDPCVVVVGVVVVVVVVVVVVVVVVVCVVVVNDDPPPPPDD

InterPro domains:
  IPR031968 VASt domain [PF16016] (15-76)
  IPR031968 VASt domain [PS51778] (1-94)